Protein AF-A0A3D0HBC9-F1 (afdb_monomer_lite)

Secondary structure (DSSP, 8-state):
---SHHHHHHHHHHHHHHHHHHHHHHHHHHHHHHHHHHHHTT-HHHHHHHHHHHHHHHHHHHHTTSS---

Foldseek 3Di:
DLPDPVSVVVVVVVVVVCVVLVVLVVVLVVLVVLLVVCVVVVPPVSSVVSVVVSVVSVVVCCVVVSDPPD

Sequence (70 aa):
MANTKQARKRARQAVAQNQHLSAQRSQYRTAIKAVRKLVAAGDKAAAQQAFVKAQSVIDAMARKHVLHRN

Radius of gyration: 17.48 Å; chains: 1; bounding box: 43×21×48 Å

pLDDT: mean 92.59, std 5.06, range [63.38, 96.56]

Structure (mmCIF, N/CA/C/O backbone):
data_AF-A0A3D0HBC9-F1
#
_entry.id   AF-A0A3D0HBC9-F1
#
loop_
_atom_site.group_PDB
_atom_site.id
_atom_site.type_symbol
_atom_site.label_atom_id
_atom_site.label_alt_id
_atom_site.label_comp_id
_atom_site.label_asym_id
_atom_site.label_entity_id
_atom_site.label_seq_id
_atom_site.pdbx_PDB_ins_code
_atom_site.Cartn_x
_atom_site.Cartn_y
_atom_site.Cartn_z
_atom_site.occupancy
_atom_site.B_iso_or_equiv
_atom_site.auth_seq_id
_atom_site.auth_comp_id
_atom_site.auth_asym_id
_atom_site.auth_atom_id
_atom_site.pdbx_PDB_model_num
ATOM 1 N N . MET A 1 1 ? 23.992 0.746 -14.933 1.00 63.38 1 MET A N 1
ATOM 2 C CA . MET A 1 1 ? 23.565 1.780 -15.905 1.00 63.38 1 MET A CA 1
ATOM 3 C C . MET A 1 1 ? 22.562 1.149 -16.873 1.00 63.38 1 MET A C 1
ATOM 5 O O . MET A 1 1 ? 22.736 -0.010 -17.236 1.00 63.38 1 MET A O 1
ATOM 9 N N . ALA A 1 2 ? 21.456 1.826 -17.205 1.00 72.81 2 ALA A N 1
ATOM 10 C CA . ALA A 1 2 ? 20.425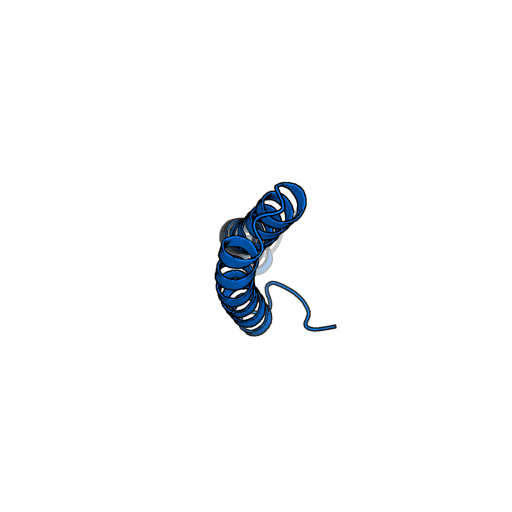 1.284 -18.101 1.00 72.81 2 ALA A CA 1
ATOM 11 C C . ALA A 1 2 ? 20.923 1.304 -19.561 1.00 72.81 2 ALA A C 1
ATOM 13 O O . ALA A 1 2 ? 20.609 2.209 -20.339 1.00 72.81 2 ALA A O 1
ATOM 14 N N . ASN A 1 3 ? 21.760 0.324 -19.900 1.00 89.19 3 ASN A N 1
ATOM 15 C CA . ASN A 1 3 ? 22.583 0.339 -21.113 1.00 89.19 3 ASN A CA 1
ATOM 16 C C . ASN A 1 3 ? 21.843 -0.131 -22.371 1.00 89.19 3 ASN A C 1
ATOM 18 O O . ASN A 1 3 ? 22.273 0.167 -23.478 1.00 89.19 3 ASN A O 1
ATOM 22 N N . THR A 1 4 ? 20.689 -0.784 -22.226 1.00 94.38 4 THR A N 1
ATOM 23 C CA . THR A 1 4 ? 19.833 -1.190 -23.349 1.00 94.38 4 THR A CA 1
ATOM 24 C C . THR A 1 4 ? 18.599 -0.288 -23.463 1.00 94.38 4 THR A C 1
ATOM 26 O O . THR A 1 4 ? 18.118 0.278 -22.474 1.00 94.38 4 THR A O 1
ATOM 29 N N . LYS A 1 5 ? 18.025 -0.169 -24.671 1.00 93.12 5 LYS A N 1
ATOM 30 C CA . LYS A 1 5 ? 16.783 0.602 -24.904 1.00 93.12 5 LYS A CA 1
ATOM 31 C C . LYS A 1 5 ? 15.639 0.134 -23.990 1.00 93.12 5 LYS A C 1
ATOM 33 O O . LYS A 1 5 ? 14.888 0.953 -23.457 1.00 93.12 5 LYS A O 1
ATOM 38 N N . GLN A 1 6 ? 15.546 -1.177 -23.764 1.00 94.44 6 GLN A N 1
ATOM 39 C CA . GLN A 1 6 ? 14.558 -1.786 -22.875 1.00 94.44 6 GLN A CA 1
ATOM 40 C C . GLN A 1 6 ? 14.778 -1.388 -21.409 1.00 94.44 6 GLN A C 1
ATOM 42 O O . GLN A 1 6 ? 13.820 -1.002 -20.740 1.00 94.44 6 GLN A O 1
ATOM 47 N N . ALA A 1 7 ? 16.027 -1.393 -20.926 1.00 94.50 7 ALA A N 1
ATOM 48 C CA . ALA A 1 7 ? 16.349 -0.976 -19.562 1.00 94.50 7 ALA A CA 1
ATOM 49 C C . ALA A 1 7 ? 15.968 0.493 -19.309 1.00 94.50 7 ALA A C 1
ATOM 51 O O . ALA A 1 7 ? 15.350 0.805 -18.291 1.00 94.50 7 ALA A O 1
ATOM 52 N N . ARG A 1 8 ? 16.240 1.395 -20.266 1.00 94.44 8 ARG A N 1
ATOM 53 C CA . ARG A 1 8 ? 15.825 2.811 -20.167 1.00 94.44 8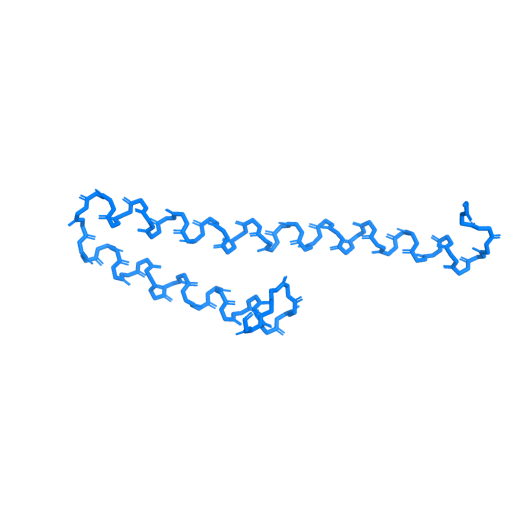 ARG A CA 1
ATOM 54 C C . ARG A 1 8 ? 14.303 2.959 -20.112 1.00 94.44 8 ARG A C 1
ATOM 56 O O . ARG A 1 8 ? 13.792 3.768 -19.341 1.00 94.44 8 ARG A O 1
ATOM 63 N N . LYS A 1 9 ? 13.563 2.161 -20.893 1.00 95.19 9 LYS A N 1
ATOM 64 C CA . LYS A 1 9 ? 12.090 2.121 -20.844 1.00 95.19 9 LYS A CA 1
ATOM 65 C C . LYS A 1 9 ? 11.589 1.659 -19.472 1.00 95.19 9 LYS A C 1
ATOM 67 O O . LYS A 1 9 ? 10.718 2.314 -18.905 1.00 95.19 9 LYS A O 1
ATOM 72 N N . ARG A 1 10 ? 12.149 0.574 -18.928 1.00 95.69 10 ARG A N 1
ATOM 73 C CA . ARG A 1 10 ? 11.780 0.039 -17.606 1.00 95.69 10 ARG A CA 1
ATOM 74 C C . ARG A 1 10 ? 12.053 1.037 -16.483 1.00 95.69 10 ARG A C 1
ATOM 76 O O . ARG A 1 10 ? 11.195 1.199 -15.625 1.00 95.69 10 ARG A O 1
ATOM 83 N N . ALA A 1 11 ? 13.172 1.761 -16.534 1.00 94.81 11 ALA A N 1
ATOM 84 C CA . ALA A 1 11 ? 13.483 2.805 -15.556 1.00 94.81 11 ALA A CA 1
ATOM 85 C C . ALA A 1 11 ? 12.400 3.900 -15.510 1.00 94.81 11 ALA A C 1
ATOM 87 O O . ALA A 1 11 ? 11.913 4.235 -14.434 1.00 94.81 11 ALA A O 1
ATOM 88 N N . ARG A 1 12 ? 11.942 4.394 -16.671 1.00 94.44 12 ARG A N 1
ATOM 89 C CA . ARG A 1 12 ? 10.841 5.378 -16.735 1.00 94.44 12 ARG A CA 1
ATOM 90 C C . ARG A 1 12 ? 9.525 4.822 -16.190 1.00 94.44 12 ARG A C 1
ATOM 92 O O . ARG A 1 12 ? 8.825 5.504 -15.450 1.00 94.44 12 ARG A O 1
ATOM 99 N N . GLN A 1 13 ? 9.201 3.575 -16.532 1.00 96.44 13 GLN A N 1
ATOM 100 C CA . GLN A 1 13 ? 7.994 2.909 -16.037 1.00 96.44 13 GLN A CA 1
ATOM 101 C C . GLN A 1 13 ? 8.021 2.718 -14.516 1.00 96.44 13 GLN A C 1
ATOM 103 O O . GLN A 1 13 ? 6.996 2.910 -13.868 1.00 96.44 13 GLN A O 1
ATOM 108 N N . ALA A 1 14 ? 9.178 2.371 -13.948 1.00 96.06 14 ALA A N 1
ATOM 109 C CA . ALA A 1 14 ? 9.339 2.173 -12.512 1.00 96.06 14 ALA A CA 1
ATOM 110 C C . ALA A 1 14 ? 9.085 3.465 -11.723 1.00 96.06 14 ALA A C 1
ATOM 112 O O . ALA A 1 14 ? 8.412 3.427 -10.700 1.00 96.06 14 ALA A O 1
ATOM 113 N N . VAL A 1 15 ? 9.555 4.615 -12.218 1.00 96.56 15 VAL A N 1
ATOM 114 C CA . VAL A 1 15 ? 9.308 5.923 -11.581 1.00 96.56 15 VAL A CA 1
ATOM 115 C C . VAL A 1 15 ? 7.808 6.225 -11.505 1.00 96.56 15 VAL A C 1
ATOM 117 O O . VAL A 1 15 ? 7.302 6.529 -10.426 1.00 96.56 15 VAL A O 1
ATOM 120 N N . ALA A 1 16 ? 7.084 6.068 -12.616 1.00 96.25 16 ALA A N 1
ATOM 121 C CA . ALA A 1 16 ? 5.638 6.298 -12.656 1.00 96.25 16 ALA A CA 1
ATOM 122 C C . ALA A 1 16 ? 4.865 5.324 -11.744 1.00 96.25 16 ALA A C 1
ATOM 124 O O . ALA A 1 16 ? 3.971 5.729 -11.001 1.00 96.25 16 ALA A O 1
ATOM 125 N N . GLN A 1 17 ? 5.246 4.042 -11.745 1.00 95.69 17 GLN A N 1
ATOM 126 C CA . GLN A 1 17 ? 4.649 3.038 -10.859 1.00 95.69 17 GLN A CA 1
ATOM 127 C C . GLN A 1 17 ? 4.912 3.355 -9.384 1.00 95.69 17 GLN A C 1
ATOM 129 O O . GLN A 1 17 ? 3.992 3.279 -8.574 1.00 95.69 17 GLN A O 1
ATOM 134 N N . ASN A 1 18 ? 6.131 3.769 -9.031 1.00 96.25 18 ASN A N 1
ATOM 135 C CA . ASN A 1 18 ? 6.486 4.136 -7.662 1.00 96.25 18 ASN A CA 1
ATOM 136 C C . ASN A 1 18 ? 5.670 5.329 -7.154 1.00 96.25 18 ASN A C 1
ATOM 138 O O . ASN A 1 18 ? 5.197 5.292 -6.021 1.00 96.25 18 ASN A O 1
ATOM 142 N N . GLN A 1 19 ? 5.457 6.356 -7.980 1.00 95.75 19 GLN A N 1
ATOM 143 C CA . GLN A 1 19 ? 4.618 7.504 -7.616 1.00 95.75 19 GLN A CA 1
ATOM 144 C C . GLN A 1 19 ? 3.177 7.073 -7.314 1.00 95.75 19 GLN A C 1
ATOM 146 O O . GLN A 1 19 ? 2.622 7.426 -6.272 1.00 95.75 19 GLN A O 1
ATOM 151 N N . HIS A 1 20 ? 2.597 6.240 -8.180 1.00 94.25 20 HIS A N 1
ATOM 152 C CA . HIS A 1 20 ? 1.239 5.732 -8.009 1.00 94.25 20 HIS A CA 1
ATOM 153 C C . HIS A 1 20 ? 1.098 4.821 -6.776 1.00 94.25 20 HIS A C 1
ATOM 155 O O . HIS A 1 20 ? 0.184 4.997 -5.968 1.00 94.25 20 HIS A O 1
ATOM 161 N N . LEU A 1 21 ? 2.035 3.888 -6.577 1.00 95.19 21 LEU A N 1
ATOM 162 C CA . LEU A 1 21 ? 2.048 2.997 -5.414 1.00 95.19 21 LEU A CA 1
ATOM 163 C C . LEU A 1 21 ? 2.273 3.768 -4.110 1.00 95.19 21 LEU A C 1
ATOM 165 O O . LEU A 1 21 ? 1.669 3.430 -3.095 1.00 95.19 21 LEU A O 1
ATOM 169 N N . SER A 1 22 ? 3.102 4.813 -4.120 1.00 95.75 22 SER A N 1
ATOM 170 C CA . SER A 1 22 ? 3.331 5.669 -2.951 1.00 95.75 22 SER A CA 1
ATOM 171 C C . SER A 1 22 ? 2.039 6.351 -2.491 1.00 95.75 22 SER A C 1
ATOM 173 O O . SER A 1 22 ? 1.682 6.271 -1.312 1.00 95.75 22 SER A O 1
ATOM 175 N N . ALA A 1 23 ? 1.275 6.928 -3.425 1.00 94.31 23 ALA A N 1
ATOM 176 C CA . ALA A 1 23 ? -0.016 7.548 -3.124 1.00 94.31 23 ALA A CA 1
ATOM 177 C C . ALA A 1 23 ? -1.017 6.536 -2.535 1.00 94.31 23 ALA A C 1
ATOM 179 O O . ALA A 1 23 ? -1.634 6.791 -1.498 1.00 94.31 23 ALA A O 1
ATOM 180 N N . GLN A 1 24 ? -1.117 5.348 -3.138 1.00 95.00 24 GLN A N 1
ATOM 181 C CA . GLN A 1 24 ? -2.002 4.278 -2.665 1.00 95.00 24 GLN A CA 1
ATOM 182 C C . GLN A 1 24 ? -1.600 3.751 -1.283 1.00 95.00 24 GLN A C 1
ATOM 184 O O . GLN A 1 24 ? -2.462 3.511 -0.433 1.00 95.00 24 GLN A O 1
ATOM 189 N N . ARG A 1 25 ? -0.293 3.630 -1.019 1.00 95.06 25 ARG A N 1
ATOM 190 C CA . ARG A 1 25 ? 0.222 3.242 0.299 1.00 95.06 25 ARG A CA 1
ATOM 191 C C . ARG A 1 25 ? -0.102 4.276 1.368 1.00 95.06 25 ARG A C 1
ATOM 193 O O . ARG A 1 25 ? -0.515 3.914 2.467 1.00 95.06 25 ARG A O 1
ATOM 200 N N . SER A 1 26 ? 0.043 5.558 1.050 1.00 95.56 26 SER A N 1
ATOM 201 C CA . SER A 1 26 ? -0.310 6.642 1.969 1.00 95.56 26 SER A CA 1
ATOM 202 C C . SER A 1 26 ? -1.804 6.631 2.321 1.00 95.56 26 SER A C 1
ATOM 204 O O . SER A 1 26 ? -2.172 6.791 3.488 1.00 95.56 26 SER A O 1
ATOM 206 N N . GLN A 1 27 ? -2.669 6.349 1.341 1.00 93.94 27 GLN A N 1
ATOM 207 C CA . GLN A 1 27 ? -4.119 6.319 1.528 1.00 93.94 27 GLN A CA 1
ATOM 208 C C . GLN A 1 27 ? -4.558 5.287 2.577 1.00 93.94 27 GLN A C 1
ATOM 210 O O . GLN A 1 27 ? -5.216 5.654 3.554 1.00 93.94 27 GLN A O 1
ATOM 215 N N . TYR A 1 28 ? -4.180 4.011 2.428 1.00 93.50 28 TYR A N 1
ATOM 216 C CA . TYR A 1 28 ? -4.610 2.990 3.394 1.00 93.50 28 TYR A CA 1
ATOM 217 C C . TYR A 1 28 ? -3.955 3.193 4.769 1.00 93.50 28 TYR A C 1
ATOM 219 O O . TYR A 1 28 ? -4.601 2.984 5.796 1.00 93.50 28 TYR A O 1
ATOM 227 N N . ARG A 1 29 ? -2.702 3.676 4.824 1.00 95.31 29 ARG A N 1
ATOM 228 C CA . ARG A 1 29 ? -2.032 4.017 6.094 1.00 95.31 29 ARG A CA 1
ATOM 229 C C . ARG A 1 29 ? -2.762 5.130 6.840 1.00 95.31 29 ARG A C 1
ATOM 231 O O . ARG A 1 29 ? -2.880 5.073 8.063 1.00 95.31 29 ARG A O 1
ATOM 238 N N . THR A 1 30 ? -3.276 6.118 6.114 1.00 96.44 30 THR A N 1
ATOM 239 C CA . THR A 1 30 ? -4.051 7.223 6.689 1.00 96.44 30 THR A CA 1
ATOM 240 C C . THR A 1 30 ? -5.394 6.738 7.228 1.00 96.44 30 THR A C 1
ATOM 242 O O . THR A 1 30 ? -5.769 7.118 8.336 1.00 96.44 30 THR A O 1
ATOM 245 N N . ALA A 1 31 ? -6.073 5.835 6.514 1.00 93.75 31 ALA A N 1
ATOM 246 C CA . ALA A 1 31 ? -7.305 5.208 6.994 1.00 93.75 31 ALA A CA 1
ATOM 247 C C . ALA A 1 31 ? -7.081 4.435 8.310 1.00 93.75 31 ALA A C 1
ATOM 249 O O . ALA A 1 31 ? -7.821 4.627 9.273 1.00 93.75 31 ALA A O 1
ATOM 250 N N . ILE A 1 32 ? -6.000 3.650 8.402 1.00 94.06 32 ILE A N 1
ATOM 251 C CA . ILE A 1 32 ? -5.614 2.949 9.640 1.00 94.06 32 ILE A CA 1
ATOM 252 C C . ILE A 1 32 ? -5.318 3.947 10.769 1.00 94.06 32 ILE A C 1
ATOM 254 O O . ILE A 1 32 ? -5.764 3.763 11.903 1.00 94.06 32 ILE A O 1
ATOM 258 N N . LYS A 1 33 ? -4.580 5.026 10.476 1.00 95.75 33 LYS A N 1
ATOM 259 C CA . LYS A 1 33 ? -4.264 6.072 11.460 1.00 95.75 33 LYS A CA 1
ATOM 260 C C . LYS A 1 33 ? -5.529 6.730 12.017 1.00 95.75 33 LYS A C 1
ATOM 262 O O . LYS A 1 33 ? -5.590 6.973 13.220 1.00 95.75 33 LYS A O 1
ATOM 267 N N . ALA A 1 34 ? -6.523 7.004 11.172 1.00 92.38 34 ALA A N 1
ATOM 268 C CA . ALA A 1 34 ? -7.787 7.603 11.593 1.00 92.38 34 ALA A CA 1
ATOM 269 C C . ALA A 1 34 ? -8.533 6.711 12.597 1.00 92.38 34 ALA A C 1
ATOM 271 O O . ALA A 1 34 ? -8.944 7.196 13.649 1.00 92.38 34 ALA A O 1
ATOM 272 N N . VAL A 1 35 ? -8.614 5.404 12.328 1.00 93.44 35 VAL A N 1
ATOM 273 C CA . VAL A 1 35 ? -9.210 4.433 13.260 1.00 93.44 35 VAL A CA 1
ATOM 274 C C . VAL A 1 35 ? -8.448 4.412 14.584 1.00 93.44 35 VAL A C 1
ATOM 276 O O . VAL A 1 35 ? -9.055 4.570 15.637 1.00 93.44 35 VAL A O 1
ATOM 279 N N . ARG A 1 36 ? -7.112 4.299 14.552 1.00 94.19 36 ARG A N 1
ATOM 280 C CA . ARG A 1 36 ? -6.285 4.282 15.775 1.00 94.19 36 ARG A CA 1
ATOM 281 C C . ARG A 1 36 ? -6.467 5.542 16.621 1.00 94.19 36 ARG A C 1
ATOM 283 O O . ARG A 1 36 ? -6.493 5.444 17.842 1.00 94.19 36 ARG A O 1
ATOM 290 N N . LYS A 1 37 ? -6.616 6.707 15.982 1.00 94.75 37 LYS A N 1
ATOM 291 C CA . LYS A 1 37 ? -6.879 7.976 16.674 1.00 94.75 37 LYS A CA 1
ATOM 292 C C . LYS A 1 37 ? -8.229 7.954 17.397 1.00 94.75 37 LYS A C 1
ATOM 294 O O . LYS A 1 37 ? -8.291 8.379 18.542 1.00 94.75 37 LYS A O 1
ATOM 299 N N . LEU A 1 38 ? -9.283 7.459 16.748 1.00 92.75 38 LEU A N 1
ATOM 300 C CA . LEU A 1 38 ? -10.628 7.391 17.335 1.00 92.75 38 LEU A CA 1
ATOM 301 C C . LEU A 1 38 ? -10.716 6.358 18.461 1.00 92.75 38 LEU A C 1
ATOM 303 O O . LEU A 1 38 ? -11.322 6.631 19.490 1.00 92.75 38 LEU A O 1
ATOM 307 N N . VAL A 1 39 ? -10.039 5.218 18.305 1.00 92.50 39 VAL A N 1
ATOM 308 C CA . VAL A 1 39 ? -9.927 4.206 19.364 1.00 92.50 39 VAL A CA 1
ATOM 309 C C . VAL A 1 39 ? -9.215 4.781 20.589 1.00 92.50 39 VAL A C 1
ATOM 311 O O . VAL A 1 39 ? -9.700 4.617 21.702 1.00 92.50 39 VAL A O 1
ATOM 314 N N . ALA A 1 40 ? -8.108 5.506 20.395 1.00 92.94 40 ALA A N 1
ATOM 315 C CA . ALA A 1 40 ? -7.401 6.166 21.493 1.00 92.94 40 ALA A CA 1
ATOM 316 C C . ALA A 1 40 ? -8.231 7.275 22.167 1.00 92.94 40 ALA A C 1
ATOM 318 O O . ALA A 1 40 ? -8.046 7.538 23.349 1.00 92.94 40 ALA A O 1
ATOM 319 N N . ALA A 1 41 ? -9.145 7.912 21.429 1.00 92.19 41 ALA A N 1
ATOM 320 C CA . ALA A 1 41 ? -10.054 8.928 21.954 1.00 92.19 41 ALA A CA 1
ATOM 321 C C . ALA A 1 41 ? -11.276 8.348 22.697 1.00 92.19 41 ALA A C 1
ATOM 323 O O . ALA A 1 41 ? -12.028 9.110 23.296 1.00 92.19 41 ALA A O 1
ATOM 324 N N . GLY A 1 42 ? -11.497 7.028 22.660 1.00 90.06 42 GLY A N 1
ATOM 325 C CA . GLY A 1 42 ? -12.596 6.365 23.373 1.00 90.06 42 GLY A CA 1
ATOM 326 C C . GLY A 1 42 ? -13.976 6.464 22.706 1.00 90.06 42 GLY A C 1
ATOM 327 O O . GLY A 1 42 ? -14.945 5.926 23.241 1.00 90.06 42 GLY A O 1
ATOM 328 N N . ASP A 1 43 ? -14.092 7.087 21.529 1.00 90.75 43 ASP A N 1
ATOM 3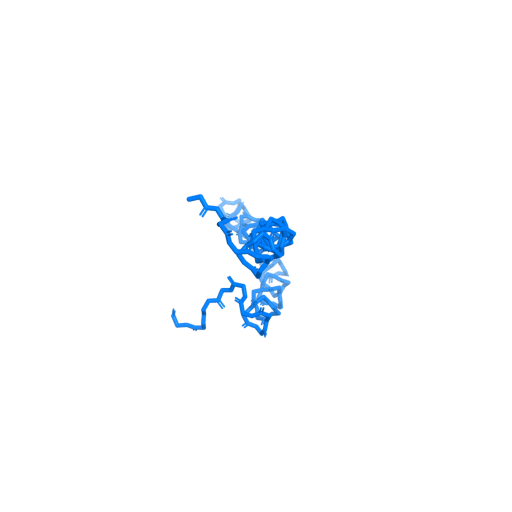29 C CA . ASP A 1 43 ? -15.358 7.168 20.790 1.00 90.75 43 ASP A CA 1
ATOM 330 C C . ASP A 1 43 ? -15.607 5.883 19.987 1.00 90.75 43 ASP A C 1
ATOM 332 O O . ASP A 1 43 ? -15.150 5.708 18.851 1.00 90.75 43 ASP A O 1
ATOM 336 N N . LYS A 1 44 ? -16.363 4.967 20.596 1.00 88.38 44 LYS A N 1
ATOM 337 C CA . LYS A 1 44 ? -16.698 3.660 20.020 1.00 88.38 44 LYS A CA 1
ATOM 338 C C . LYS A 1 44 ? -17.532 3.769 18.740 1.00 88.38 44 LYS A C 1
ATOM 340 O O . LYS A 1 44 ? -17.317 2.990 17.810 1.00 88.38 44 LYS A O 1
ATOM 345 N N . ALA A 1 45 ? -18.479 4.704 18.680 1.00 91.62 45 ALA A N 1
ATOM 346 C CA . ALA A 1 45 ? -19.384 4.832 17.541 1.00 91.62 45 ALA A CA 1
ATOM 347 C C . ALA A 1 45 ? -18.636 5.364 16.312 1.00 91.62 45 ALA A C 1
ATOM 349 O O . ALA A 1 45 ? -18.711 4.769 15.231 1.00 91.62 45 ALA A O 1
ATOM 350 N N . ALA A 1 46 ? -17.841 6.422 16.490 1.00 88.56 46 ALA A N 1
ATOM 351 C CA . ALA A 1 46 ? -17.013 6.965 15.420 1.00 88.56 46 ALA A CA 1
ATOM 352 C C . ALA A 1 46 ? -15.916 5.979 14.990 1.00 88.56 46 ALA A C 1
ATOM 354 O O . ALA A 1 46 ? -15.663 5.825 13.791 1.00 88.56 46 ALA A O 1
ATOM 355 N 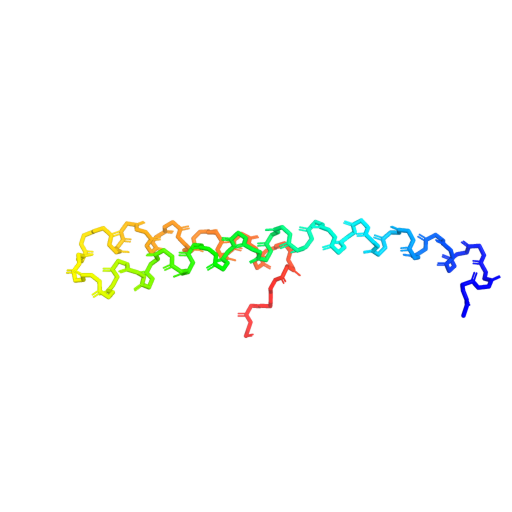N . ALA A 1 47 ? -15.293 5.266 15.936 1.00 90.31 47 ALA A N 1
ATOM 356 C CA . ALA A 1 47 ? -14.288 4.250 15.628 1.00 90.31 47 ALA A CA 1
ATOM 357 C C . ALA A 1 47 ? -14.862 3.115 14.768 1.00 90.31 47 ALA A C 1
ATOM 359 O O . ALA A 1 47 ? -14.225 2.723 13.790 1.00 90.31 47 ALA A O 1
ATOM 360 N N . GLN A 1 48 ? -16.075 2.636 15.065 1.00 93.06 48 GLN A N 1
ATOM 361 C CA . GLN A 1 48 ? -16.721 1.579 14.284 1.00 93.06 48 GLN A CA 1
ATOM 362 C C . GLN A 1 48 ? -17.010 2.028 12.845 1.00 93.06 48 GLN A C 1
ATOM 364 O O . GLN A 1 4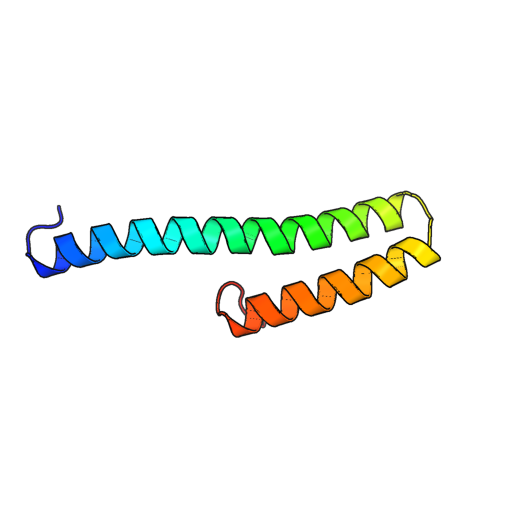8 ? -16.725 1.302 11.892 1.00 93.06 48 GLN A O 1
ATOM 369 N N . GLN A 1 49 ? -17.525 3.246 12.662 1.00 92.81 49 GLN A N 1
ATOM 370 C CA . GLN A 1 49 ? -17.782 3.794 11.327 1.00 92.81 49 GLN A CA 1
ATOM 371 C C . GLN A 1 49 ? -16.490 3.984 10.523 1.00 92.81 49 GLN A C 1
ATOM 373 O O . GLN A 1 49 ? -16.437 3.672 9.330 1.00 92.81 49 GLN A O 1
ATOM 378 N N . ALA A 1 50 ? -15.433 4.485 11.166 1.00 92.44 50 ALA A N 1
ATOM 379 C CA . ALA A 1 50 ? -14.126 4.635 10.538 1.00 92.44 50 ALA A CA 1
ATOM 380 C C . ALA A 1 50 ? -13.499 3.278 10.190 1.00 92.44 50 ALA A C 1
ATOM 382 O O . ALA A 1 50 ? -12.854 3.159 9.148 1.00 92.44 50 ALA A O 1
ATOM 383 N N . PHE A 1 51 ? -13.716 2.255 11.019 1.00 93.69 51 PHE A N 1
ATOM 384 C CA . PHE A 1 51 ? -13.208 0.905 10.799 1.00 93.69 51 PHE A CA 1
ATOM 385 C C . PHE A 1 51 ? -13.795 0.269 9.536 1.00 93.69 51 PHE A C 1
ATOM 387 O O . PHE A 1 51 ? -13.034 -0.190 8.688 1.00 93.69 51 PHE A O 1
ATOM 394 N N . VAL A 1 52 ? -15.117 0.336 9.342 1.00 94.69 52 VAL A N 1
ATOM 395 C CA . VAL A 1 52 ? -15.776 -0.197 8.131 1.00 94.69 52 VAL A CA 1
ATOM 396 C C . VAL A 1 52 ? -15.233 0.473 6.863 1.00 94.69 52 VAL A C 1
ATOM 398 O O . VAL A 1 52 ? -14.924 -0.193 5.872 1.00 94.69 52 VAL A O 1
ATOM 401 N N . LYS A 1 53 ? -15.039 1.798 6.899 1.00 93.00 53 LYS A N 1
ATOM 402 C CA . LYS A 1 53 ? -14.430 2.542 5.784 1.00 93.00 53 LYS A CA 1
ATOM 403 C C . LYS A 1 53 ? -12.982 2.113 5.543 1.00 93.00 53 LYS A C 1
ATOM 405 O O . LYS A 1 53 ? -12.585 1.909 4.397 1.00 93.00 53 LYS A O 1
ATOM 410 N N . ALA A 1 54 ? -12.192 1.967 6.607 1.00 94.19 54 ALA A N 1
ATOM 411 C CA . ALA A 1 54 ? -10.799 1.550 6.510 1.00 94.19 54 ALA A CA 1
ATOM 412 C C . ALA A 1 54 ? -10.665 0.133 5.936 1.00 94.19 54 A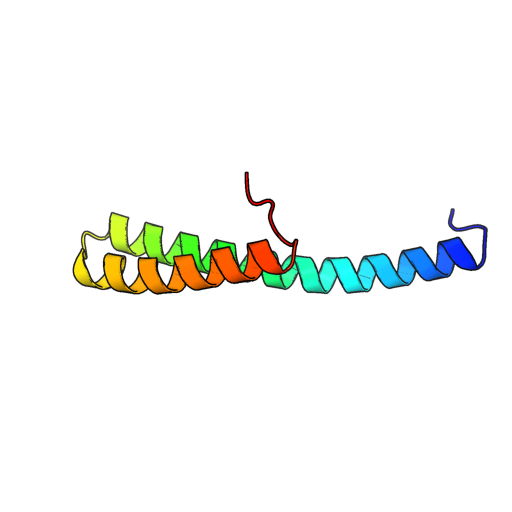LA A C 1
ATOM 414 O O . ALA A 1 54 ? -9.818 -0.079 5.070 1.00 94.19 54 ALA A O 1
ATOM 415 N N . GLN A 1 55 ? -11.533 -0.796 6.339 1.00 94.44 55 GLN A N 1
ATOM 416 C CA . GLN A 1 55 ? -11.575 -2.161 5.817 1.00 94.44 55 GLN A CA 1
ATOM 417 C C . GLN A 1 55 ? -11.778 -2.171 4.297 1.00 94.44 55 GLN A C 1
ATOM 419 O O . GLN A 1 55 ? -10.939 -2.699 3.569 1.00 94.44 55 GLN A O 1
ATOM 424 N N . SER A 1 56 ? -12.801 -1.468 3.796 1.00 94.69 56 SER A N 1
ATOM 425 C CA . SER A 1 56 ? -13.053 -1.376 2.351 1.00 94.69 56 SER A CA 1
ATOM 426 C C . SER A 1 56 ? -11.864 -0.802 1.570 1.00 94.69 56 SER A C 1
ATOM 428 O O . SER A 1 56 ? -11.624 -1.209 0.430 1.00 94.69 56 SER A O 1
ATOM 430 N N . VAL A 1 57 ? -11.133 0.159 2.144 1.00 94.12 57 VAL A N 1
ATOM 431 C CA . VAL A 1 57 ? -9.940 0.741 1.510 1.00 94.12 57 VAL A CA 1
ATOM 432 C C . VAL A 1 57 ? -8.798 -0.273 1.478 1.00 94.12 57 VAL A C 1
ATOM 434 O O . VAL A 1 57 ? -8.165 -0.429 0.435 1.00 94.12 57 VAL A O 1
ATOM 437 N N . ILE A 1 58 ? -8.542 -0.979 2.581 1.00 93.00 58 ILE A N 1
ATOM 438 C CA . ILE A 1 58 ? -7.484 -1.996 2.671 1.00 93.00 58 ILE A CA 1
ATOM 439 C C . ILE A 1 58 ? -7.749 -3.126 1.670 1.00 93.00 58 ILE A C 1
ATOM 441 O O . ILE A 1 58 ? -6.863 -3.455 0.879 1.00 93.00 58 ILE A O 1
ATOM 445 N N . ASP A 1 59 ? -8.979 -3.632 1.606 1.00 93.75 59 ASP A N 1
ATOM 446 C CA . ASP A 1 59 ? -9.362 -4.705 0.683 1.00 93.75 59 ASP A CA 1
ATOM 447 C C . ASP A 1 59 ? -9.248 -4.273 -0.785 1.00 93.75 59 ASP A C 1
ATOM 449 O O . ASP A 1 59 ? -8.821 -5.039 -1.655 1.00 93.75 59 ASP A O 1
ATOM 453 N N . ALA A 1 60 ? -9.587 -3.018 -1.096 1.00 93.38 60 ALA A N 1
ATOM 454 C CA . ALA A 1 60 ? -9.382 -2.464 -2.431 1.00 93.38 60 ALA A CA 1
ATOM 455 C C . ALA A 1 60 ? -7.890 -2.376 -2.801 1.00 93.38 60 ALA A C 1
ATOM 457 O O . ALA A 1 60 ? -7.530 -2.647 -3.948 1.00 93.38 60 ALA A O 1
ATOM 458 N N . MET A 1 61 ? -7.013 -2.037 -1.853 1.00 93.62 61 MET A N 1
ATOM 459 C CA . MET A 1 61 ? -5.564 -1.980 -2.087 1.00 93.62 61 MET A CA 1
ATOM 460 C C . MET A 1 61 ? -4.931 -3.372 -2.195 1.00 93.62 61 MET A C 1
ATOM 462 O O . MET A 1 61 ? -4.030 -3.564 -3.016 1.00 93.62 61 MET A O 1
ATOM 466 N N . ALA A 1 62 ? -5.446 -4.355 -1.454 1.00 93.75 62 ALA A N 1
ATOM 467 C CA . ALA A 1 62 ? -5.060 -5.760 -1.573 1.00 93.75 62 ALA A CA 1
ATOM 468 C C . ALA A 1 62 ? -5.405 -6.329 -2.958 1.00 93.75 62 ALA A C 1
ATOM 470 O O . ALA A 1 62 ? -4.616 -7.052 -3.568 1.00 93.75 62 ALA A O 1
ATOM 471 N N . ARG A 1 63 ? -6.576 -5.967 -3.501 1.00 93.75 63 ARG A N 1
ATOM 472 C CA . ARG A 1 63 ? -6.982 -6.333 -4.869 1.00 93.75 63 ARG A CA 1
ATOM 473 C C . ARG A 1 63 ? -6.104 -5.697 -5.945 1.00 93.75 63 ARG A C 1
ATOM 475 O O . ARG A 1 63 ? -5.898 -6.308 -6.984 1.00 93.75 63 ARG A O 1
ATOM 482 N N . LYS A 1 64 ? -5.568 -4.502 -5.694 1.00 90.81 64 LYS A N 1
ATOM 483 C CA . LYS A 1 64 ? -4.662 -3.782 -6.606 1.00 90.81 64 LYS A CA 1
ATOM 484 C C . LYS A 1 64 ? -3.194 -4.223 -6.499 1.00 90.81 64 LYS A C 1
ATOM 486 O O . LYS A 1 64 ? -2.343 -3.590 -7.114 1.00 90.81 64 LYS A O 1
ATOM 491 N N . HIS A 1 65 ? -2.887 -5.266 -5.721 1.00 90.75 65 HIS A N 1
ATOM 492 C CA . HIS A 1 65 ? -1.521 -5.753 -5.470 1.00 90.75 65 HIS A CA 1
ATOM 493 C C . HIS A 1 65 ? -0.572 -4.702 -4.861 1.00 90.75 65 HIS A C 1
ATOM 495 O O . HIS A 1 65 ? 0.647 -4.800 -4.981 1.00 90.75 65 HIS A O 1
ATOM 501 N N . VAL A 1 66 ? -1.122 -3.691 -4.182 1.00 91.75 66 VAL A N 1
ATOM 502 C CA . VAL A 1 66 ? -0.334 -2.664 -3.477 1.00 91.75 66 VAL A CA 1
ATOM 503 C C . VAL A 1 66 ? 0.207 -3.208 -2.161 1.00 91.75 66 VAL A C 1
ATOM 505 O O . VAL A 1 66 ? 1.309 -2.851 -1.739 1.00 91.75 66 VAL A O 1
ATOM 508 N N . LEU A 1 67 ? -0.599 -4.055 -1.521 1.00 89.44 67 LEU A N 1
ATOM 509 C CA . LEU A 1 67 ? -0.302 -4.776 -0.296 1.00 89.44 67 LEU A CA 1
ATOM 510 C C . LEU A 1 67 ? -0.620 -6.256 -0.495 1.00 89.44 67 LEU A C 1
ATOM 512 O O . LEU A 1 67 ? -1.498 -6.616 -1.283 1.00 89.44 67 LEU A O 1
ATOM 516 N N . HIS A 1 68 ? 0.133 -7.099 0.199 1.00 91.88 68 HIS A N 1
ATOM 517 C CA . HIS A 1 68 ? -0.083 -8.535 0.191 1.00 91.88 68 HIS A CA 1
ATOM 518 C C . HIS A 1 68 ? -1.285 -8.903 1.071 1.00 91.88 68 HIS A C 1
ATOM 520 O O . HIS A 1 68 ? -1.611 -8.173 2.003 1.00 91.88 68 HIS A O 1
ATOM 526 N N . ARG A 1 69 ? -1.954 -10.020 0.768 1.00 87.75 69 ARG A N 1
ATOM 527 C CA . ARG A 1 69 ? -3.143 -10.473 1.515 1.00 87.75 69 ARG A CA 1
ATOM 528 C C . ARG A 1 69 ? -2.817 -11.233 2.803 1.00 87.75 69 ARG A C 1
ATOM 530 O O . ARG A 1 69 ? -3.732 -11.479 3.579 1.00 87.75 69 ARG A O 1
ATOM 537 N N . ASN A 1 70 ? -1.549 -11.591 2.995 1.00 78.25 70 ASN A N 1
ATOM 538 C CA . ASN A 1 70 ? -1.072 -12.473 4.061 1.00 78.25 70 ASN A CA 1
ATOM 539 C C . ASN A 1 70 ? -0.170 -11.704 5.011 1.00 78.25 70 ASN A C 1
ATOM 541 O O . ASN A 1 70 ? 0.722 -11.006 4.466 1.00 78.25 70 ASN A O 1
#